Protein AF-A0A1F4XLI5-F1 (afdb_monomer_lite)

Sequence (59 aa):
MSKSKKKEIEPISEKFCWHPYKLQKLNLQQFIKVVNKILNDELEILDIREEKGRGDETL

Foldseek 3Di:
DDDPDPPPPDPPPPQAEDEVVVLVVDDPVVNVVVVVCCVVSSHHYDDPVPPPDDDDPDD

Radius of gyration: 17.89 Å; chains: 1; bounding box: 58×18×40 Å

Secondary structure (DSSP, 8-state):
---------------EEE-HHHHTTS-HH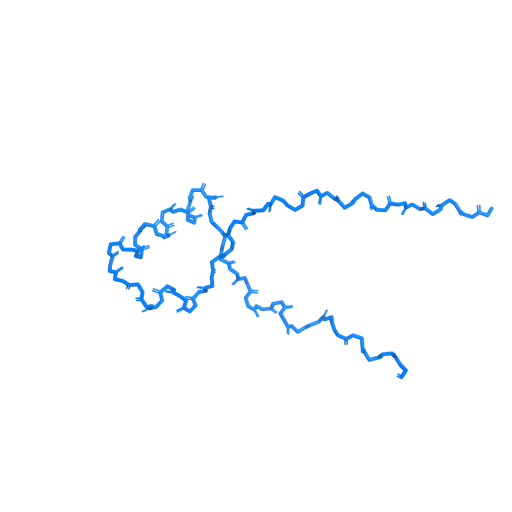HHHHHHHHHHTTSEEE--GGGSSS------

pLDDT: mean 70.78, std 17.5, range [42.66, 94.88]

Structure (mmCIF, N/CA/C/O backbone):
data_AF-A0A1F4XLI5-F1
#
_entry.id   AF-A0A1F4XLI5-F1
#
loop_
_atom_site.group_PDB
_atom_site.id
_atom_site.type_symbol
_atom_site.label_atom_id
_atom_site.label_alt_id
_atom_site.label_comp_id
_atom_site.label_asym_id
_atom_site.label_entity_id
_atom_site.label_seq_id
_atom_site.pdbx_PDB_ins_code
_atom_site.Cartn_x
_atom_site.Cartn_y
_atom_site.Cartn_z
_atom_site.occupancy
_atom_site.B_iso_or_equiv
_atom_site.auth_seq_id
_atom_site.auth_comp_id
_atom_site.auth_asym_id
_atom_site.auth_atom_id
_atom_site.pdbx_PDB_model_num
ATOM 1 N N . MET A 1 1 ? -47.476 16.327 -11.356 1.00 42.66 1 MET A N 1
ATOM 2 C CA . MET A 1 1 ? -46.262 16.395 -12.197 1.00 42.66 1 MET A CA 1
ATOM 3 C C . MET A 1 1 ? -45.053 16.365 -11.274 1.00 42.66 1 MET A C 1
ATOM 5 O O . MET A 1 1 ? -45.067 17.029 -10.245 1.00 42.66 1 MET A O 1
ATOM 9 N N . SER A 1 2 ? -44.119 15.467 -11.567 1.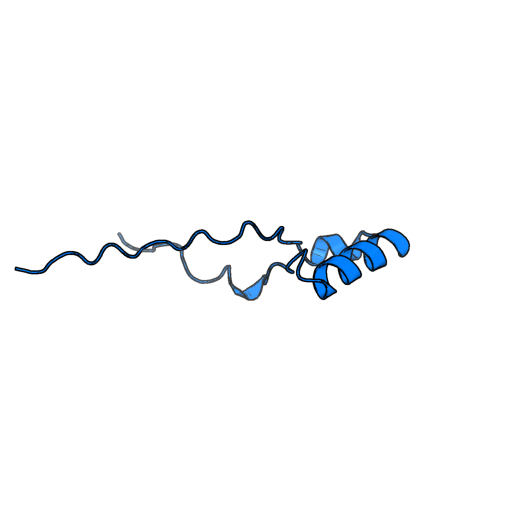00 44.94 2 SER A N 1
ATOM 10 C CA . SER A 1 2 ? -43.189 14.816 -10.639 1.00 44.94 2 SER A CA 1
ATOM 11 C C . SER A 1 2 ? -42.188 15.752 -9.951 1.00 44.94 2 SER A C 1
ATOM 13 O O . SER A 1 2 ? -41.557 16.585 -10.592 1.00 44.94 2 SER A O 1
ATOM 15 N N . LYS A 1 3 ? -42.016 15.576 -8.634 1.00 49.34 3 LYS A N 1
ATOM 16 C CA . LYS A 1 3 ? -40.982 16.240 -7.830 1.00 49.34 3 LYS A CA 1
ATOM 17 C C . LYS A 1 3 ? -39.625 15.613 -8.168 1.00 49.34 3 LYS A C 1
ATOM 19 O O . LYS A 1 3 ? -39.404 14.444 -7.857 1.00 49.34 3 LYS A O 1
ATOM 24 N N . SER A 1 4 ? -38.735 16.373 -8.803 1.00 52.31 4 SER A N 1
ATOM 25 C CA . SER A 1 4 ? -37.356 15.954 -9.070 1.00 52.31 4 SER A CA 1
ATOM 26 C C . SER A 1 4 ? -36.632 15.691 -7.752 1.00 52.31 4 SER A C 1
ATOM 28 O O . SER A 1 4 ? -36.347 16.605 -6.980 1.00 52.31 4 SER A O 1
ATOM 30 N N . LYS A 1 5 ? -36.376 14.412 -7.481 1.00 49.75 5 LYS A N 1
ATOM 31 C CA . LYS A 1 5 ? -35.634 13.929 -6.319 1.00 49.75 5 LYS A CA 1
ATOM 32 C C . LYS A 1 5 ? -34.169 14.330 -6.525 1.00 49.75 5 LYS A C 1
ATOM 34 O O . LYS A 1 5 ? -33.450 13.665 -7.266 1.00 49.75 5 LYS A O 1
ATOM 39 N N . LYS A 1 6 ? -33.752 15.462 -5.944 1.00 52.66 6 LYS A N 1
ATOM 40 C CA . LYS A 1 6 ? -32.332 15.823 -5.824 1.00 52.66 6 LYS A CA 1
ATOM 41 C C . LYS A 1 6 ? -31.653 14.657 -5.107 1.00 52.66 6 LYS A C 1
ATOM 43 O O . LYS A 1 6 ? -31.963 14.396 -3.951 1.00 52.66 6 LYS A O 1
ATOM 48 N N . LYS A 1 7 ? -30.807 13.912 -5.819 1.00 54.97 7 LYS A N 1
ATOM 49 C CA . LYS A 1 7 ? -29.883 12.970 -5.190 1.00 54.97 7 LYS A CA 1
ATOM 50 C C . LYS A 1 7 ? -28.934 13.828 -4.359 1.00 54.97 7 LYS A C 1
ATOM 52 O O . LYS A 1 7 ? -28.168 14.596 -4.935 1.00 54.97 7 LYS A O 1
ATOM 57 N N . GLU A 1 8 ? -29.068 13.773 -3.038 1.00 48.72 8 GLU A N 1
ATOM 58 C CA . GLU A 1 8 ? -28.008 14.203 -2.131 1.00 48.72 8 GLU A CA 1
ATOM 59 C C . GLU A 1 8 ? -26.758 13.430 -2.539 1.00 48.72 8 GLU A C 1
ATOM 61 O O . GLU A 1 8 ? -26.720 12.203 -2.482 1.00 48.72 8 GLU A O 1
ATOM 66 N N . ILE A 1 9 ? -25.791 14.153 -3.094 1.00 60.59 9 ILE A N 1
ATOM 67 C CA . ILE A 1 9 ? -24.455 13.631 -3.322 1.00 60.59 9 ILE A CA 1
ATOM 68 C C . ILE A 1 9 ? -23.858 13.620 -1.923 1.00 60.59 9 ILE A C 1
ATOM 70 O O . ILE A 1 9 ? -23.480 14.673 -1.410 1.00 60.59 9 ILE A O 1
ATOM 74 N N . GLU A 1 10 ? -23.897 12.461 -1.265 1.00 51.16 10 GLU A N 1
ATOM 75 C CA . GLU A 1 10 ? -23.169 12.268 -0.017 1.00 51.16 10 GLU A CA 1
ATOM 76 C C . GLU A 1 10 ? -21.719 12.713 -0.255 1.00 51.16 10 GLU A C 1
ATOM 78 O O . GLU A 1 10 ? -21.165 12.413 -1.321 1.00 51.16 10 GLU A O 1
ATOM 83 N N . PRO A 1 11 ? -21.111 13.478 0.667 1.00 48.34 11 PRO A N 1
ATOM 84 C CA . PRO A 1 11 ? -19.727 13.878 0.516 1.00 48.34 11 PRO A CA 1
ATOM 85 C C . PRO A 1 11 ? -18.906 12.595 0.489 1.00 48.34 11 PRO A C 1
ATOM 87 O O . PRO A 1 11 ? -18.777 11.910 1.504 1.00 48.34 11 PRO A O 1
ATOM 90 N N . ILE A 1 12 ? -18.401 12.247 -0.696 1.00 55.72 12 ILE A N 1
ATOM 91 C CA . ILE A 1 12 ? -17.384 11.218 -0.857 1.00 55.72 12 ILE A CA 1
ATOM 92 C C . ILE A 1 12 ? -16.281 11.664 0.090 1.00 55.72 12 ILE A C 1
ATOM 94 O O . ILE A 1 12 ? -15.669 12.709 -0.132 1.00 55.72 12 ILE A O 1
ATOM 98 N N . SER A 1 13 ? -16.124 10.946 1.207 1.00 50.19 13 SER A N 1
ATOM 99 C CA . SER A 1 13 ? -14.986 11.120 2.099 1.00 50.19 13 SER A CA 1
ATOM 100 C C . SER A 1 13 ? -13.770 11.199 1.188 1.00 50.19 13 SER A C 1
ATOM 102 O O . SER A 1 13 ? -13.602 10.308 0.354 1.00 50.19 13 SER A O 1
ATOM 104 N N . GLU A 1 14 ? -13.006 12.294 1.257 1.00 57.62 14 GLU A N 1
ATOM 105 C CA . GLU A 1 14 ? -11.772 12.484 0.489 1.00 57.62 14 GLU A CA 1
ATOM 106 C C . GLU A 1 14 ? -10.728 11.481 0.999 1.00 57.62 14 GLU A C 1
ATOM 108 O O . GLU A 1 14 ? -9.705 11.832 1.585 1.00 57.62 14 GLU A O 1
ATOM 113 N N . LYS A 1 15 ? -11.019 10.189 0.850 1.00 60.53 15 LYS A N 1
ATOM 114 C CA . LYS A 1 15 ? -10.087 9.122 1.117 1.00 60.53 15 LYS A CA 1
ATOM 115 C C . LYS A 1 15 ? -8.965 9.324 0.121 1.00 60.53 15 LYS A C 1
ATOM 117 O O . LYS A 1 15 ? -9.169 9.456 -1.086 1.00 60.53 15 LYS A O 1
ATOM 122 N N . PHE A 1 16 ? -7.758 9.437 0.649 1.00 69.56 16 PHE A N 1
ATOM 123 C CA . PHE A 1 16 ? -6.580 9.601 -0.176 1.00 69.56 16 PHE A CA 1
ATOM 124 C C . PHE A 1 16 ? -6.362 8.296 -0.947 1.00 69.56 16 PHE A C 1
ATOM 126 O O . PHE A 1 16 ? -5.909 7.294 -0.393 1.00 69.56 16 PHE A O 1
ATOM 133 N N . CYS A 1 17 ? -6.703 8.301 -2.233 1.00 75.25 17 CYS A N 1
ATOM 134 C CA . CYS A 1 17 ? -6.550 7.124 -3.073 1.00 75.25 17 CYS A CA 1
ATOM 135 C C . CYS A 1 17 ? -5.105 6.989 -3.577 1.00 75.25 17 CYS A C 1
ATOM 137 O O . CYS A 1 17 ? -4.488 7.936 -4.078 1.00 75.25 17 CYS A O 1
ATOM 139 N N . TRP A 1 18 ? -4.552 5.785 -3.479 1.00 80.88 18 TRP A N 1
ATOM 140 C CA . TRP A 1 18 ? -3.194 5.449 -3.871 1.00 80.88 18 TRP A CA 1
ATOM 141 C C . TRP A 1 18 ? -3.188 4.575 -5.122 1.00 80.88 18 TRP A C 1
ATOM 143 O O . TRP A 1 18 ? -3.820 3.523 -5.187 1.00 80.88 18 TRP A O 1
ATOM 153 N N . HIS A 1 19 ? -2.420 4.984 -6.128 1.00 82.44 19 HIS A N 1
ATOM 154 C CA . HIS A 1 19 ? -2.298 4.217 -7.364 1.00 82.44 19 HIS A CA 1
ATOM 155 C C . HIS A 1 19 ? -1.409 2.979 -7.145 1.00 82.44 19 HIS A C 1
ATOM 157 O O . HIS A 1 19 ? -0.267 3.140 -6.701 1.00 82.44 19 HIS A O 1
ATOM 163 N N . PRO A 1 20 ? -1.825 1.754 -7.519 1.00 80.44 20 PRO A N 1
ATOM 164 C CA . PRO A 1 20 ? -1.041 0.551 -7.221 1.00 80.44 20 PRO A CA 1
ATOM 165 C C . PRO A 1 20 ? 0.328 0.526 -7.926 1.00 80.44 20 PRO A C 1
ATOM 167 O O . PRO A 1 20 ? 1.310 0.107 -7.324 1.00 80.44 20 PRO A O 1
ATOM 170 N N . TYR A 1 21 ? 0.470 1.090 -9.134 1.00 82.25 21 TYR A N 1
ATOM 171 C CA . TYR A 1 21 ? 1.787 1.266 -9.778 1.00 82.25 21 TYR A CA 1
ATOM 172 C C . TYR A 1 21 ? 2.772 2.130 -8.977 1.00 82.25 21 TYR A C 1
ATOM 174 O O . TYR A 1 21 ? 3.984 1.977 -9.128 1.00 82.25 21 TYR A O 1
ATOM 182 N N . LYS A 1 22 ? 2.295 3.025 -8.100 1.00 82.88 22 LYS A N 1
ATOM 183 C CA . LYS A 1 22 ? 3.190 3.783 -7.216 1.00 82.88 22 LYS A CA 1
ATOM 184 C C . LYS A 1 22 ? 3.803 2.892 -6.135 1.00 82.88 22 LYS A C 1
ATOM 186 O O . LYS A 1 22 ? 4.914 3.193 -5.722 1.00 82.88 22 LYS A O 1
ATOM 191 N N . LEU A 1 23 ? 3.147 1.796 -5.725 1.00 83.19 23 LEU A N 1
ATOM 192 C CA . LEU A 1 23 ? 3.684 0.849 -4.732 1.00 83.19 23 LEU A CA 1
ATOM 193 C C . LEU A 1 23 ? 4.957 0.155 -5.223 1.00 83.19 23 LEU A C 1
ATOM 195 O O . LEU A 1 23 ? 5.878 -0.048 -4.441 1.00 83.19 23 LEU A O 1
ATOM 199 N N . GLN A 1 24 ? 5.035 -0.150 -6.521 1.00 85.44 24 GLN A N 1
ATOM 200 C CA . GLN A 1 24 ? 6.186 -0.832 -7.127 1.00 85.44 24 GLN A CA 1
ATOM 201 C C . GLN A 1 24 ? 7.478 -0.004 -7.079 1.00 85.44 24 GLN A C 1
ATOM 203 O O . GLN A 1 24 ? 8.568 -0.561 -7.141 1.00 85.44 24 GLN A O 1
ATOM 208 N N . LYS A 1 25 ? 7.362 1.326 -6.988 1.00 88.00 25 LYS A N 1
ATOM 209 C CA . LYS A 1 25 ? 8.504 2.252 -6.960 1.00 88.00 25 LYS A CA 1
ATOM 210 C C . LYS A 1 25 ? 8.971 2.587 -5.542 1.00 88.00 25 LYS A C 1
ATOM 212 O O . LYS A 1 25 ? 9.948 3.316 -5.388 1.00 88.00 25 LYS A O 1
ATOM 217 N N . LEU A 1 26 ? 8.262 2.114 -4.516 1.00 89.69 26 LEU A N 1
ATOM 218 C CA . LEU A 1 26 ? 8.599 2.392 -3.125 1.00 89.69 26 LEU A CA 1
ATOM 219 C C . LEU A 1 26 ? 9.742 1.495 -2.663 1.00 89.69 26 LEU A C 1
ATOM 221 O O . LEU A 1 26 ? 9.811 0.316 -3.003 1.00 89.69 26 LEU A O 1
ATOM 225 N N . ASN A 1 27 ? 10.607 2.042 -1.816 1.00 93.75 27 ASN A N 1
ATOM 226 C CA . ASN A 1 27 ? 11.506 1.203 -1.034 1.00 93.75 27 ASN A CA 1
ATOM 227 C C . ASN A 1 27 ? 10.731 0.464 0.073 1.00 93.75 27 ASN A C 1
ATOM 229 O O . ASN A 1 27 ? 9.593 0.811 0.392 1.00 93.75 27 ASN A O 1
ATOM 233 N N . LEU A 1 28 ? 11.364 -0.534 0.695 1.00 93.00 28 LEU A N 1
ATOM 234 C CA . LEU A 1 28 ? 10.717 -1.398 1.688 1.00 93.00 28 LEU A CA 1
ATOM 235 C C . LEU A 1 28 ? 10.041 -0.615 2.827 1.00 93.00 28 LEU A C 1
ATOM 237 O O . LEU A 1 28 ? 8.899 -0.897 3.179 1.00 93.00 28 LEU A O 1
ATOM 241 N N . GLN A 1 29 ? 10.710 0.398 3.385 1.00 94.88 29 GLN A N 1
ATOM 242 C CA . GLN A 1 29 ? 10.151 1.180 4.492 1.00 94.88 29 GLN A CA 1
ATOM 243 C C . GLN A 1 29 ? 8.941 2.016 4.066 1.00 94.88 29 GLN A C 1
ATOM 245 O O . GLN A 1 29 ? 7.966 2.126 4.808 1.00 94.88 29 GLN A O 1
ATOM 250 N N . GLN A 1 30 ? 8.994 2.617 2.878 1.00 90.94 30 GLN A N 1
ATOM 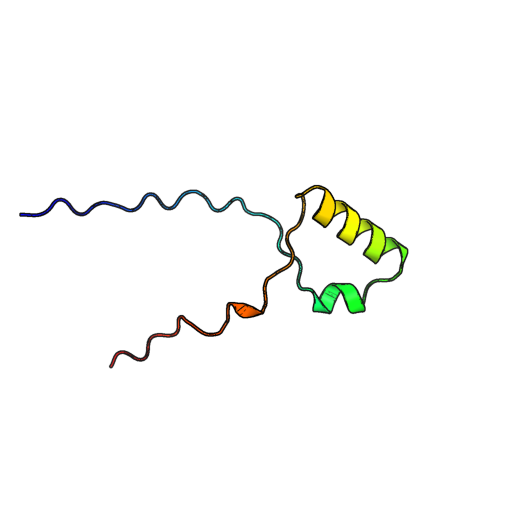251 C CA . GLN A 1 30 ? 7.876 3.375 2.323 1.00 90.94 30 GLN A CA 1
ATOM 252 C C . GLN A 1 30 ? 6.701 2.461 1.980 1.00 90.94 30 GLN A C 1
ATOM 254 O O . GLN A 1 30 ? 5.561 2.811 2.272 1.00 90.94 30 GLN A O 1
ATOM 259 N N . PHE A 1 31 ? 6.977 1.284 1.418 1.00 90.62 31 PHE A N 1
ATOM 260 C CA . PHE A 1 31 ? 5.966 0.281 1.109 1.00 90.62 31 PHE A CA 1
ATOM 261 C C . PHE A 1 31 ? 5.214 -0.144 2.371 1.00 90.62 31 PHE A C 1
ATOM 263 O O . PHE A 1 31 ? 3.992 -0.042 2.407 1.00 90.62 31 PHE A O 1
ATOM 270 N N . ILE A 1 32 ? 5.935 -0.503 3.440 1.00 92.69 32 ILE A N 1
ATOM 271 C CA . ILE A 1 32 ? 5.331 -0.877 4.728 1.00 92.69 32 ILE A CA 1
ATOM 272 C C . ILE A 1 32 ? 4.454 0.258 5.275 1.00 92.69 32 ILE A C 1
ATOM 274 O O . 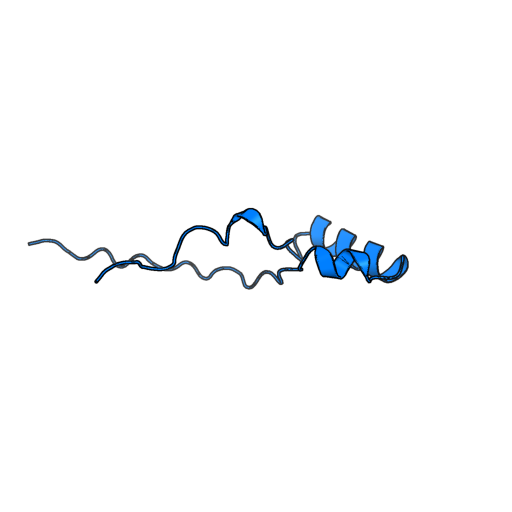ILE A 1 32 ? 3.332 0.011 5.709 1.00 92.69 32 ILE A O 1
ATOM 278 N N . LYS A 1 33 ? 4.918 1.515 5.212 1.00 91.38 33 LYS A N 1
ATOM 279 C CA . LYS A 1 33 ? 4.123 2.673 5.655 1.00 91.38 33 LYS A CA 1
ATOM 280 C C . LYS A 1 33 ? 2.821 2.820 4.872 1.00 91.38 33 LYS A C 1
ATOM 282 O O . LYS A 1 33 ? 1.785 3.070 5.478 1.00 91.38 33 LYS A O 1
ATOM 287 N N . VAL A 1 34 ? 2.872 2.698 3.546 1.00 88.81 34 VAL A N 1
ATOM 288 C CA . VAL A 1 34 ? 1.682 2.842 2.697 1.00 88.81 34 VAL A CA 1
ATOM 289 C C . VAL A 1 34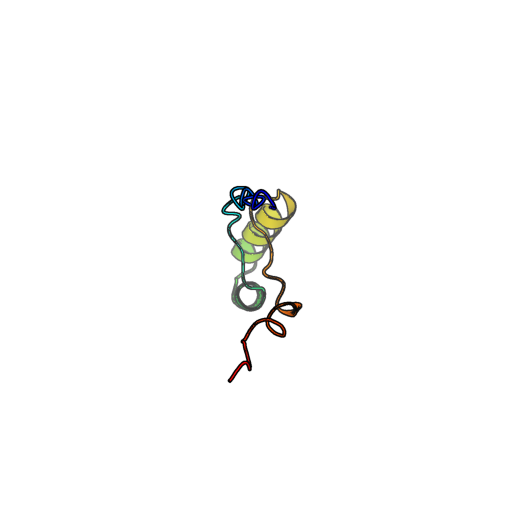 ? 0.719 1.676 2.913 1.00 88.81 34 VAL A C 1
ATOM 291 O O . VAL A 1 34 ? -0.471 1.914 3.071 1.00 88.81 34 VAL A O 1
ATOM 294 N N . VAL A 1 35 ? 1.219 0.442 3.007 1.00 88.31 35 VAL A N 1
ATOM 295 C CA . VAL A 1 35 ? 0.386 -0.736 3.298 1.00 88.31 35 VAL A CA 1
ATOM 296 C C . VAL A 1 35 ? -0.290 -0.613 4.661 1.00 88.31 35 VAL A C 1
ATOM 298 O O . VAL A 1 35 ? -1.489 -0.838 4.747 1.00 88.31 35 VAL A O 1
ATOM 301 N N . ASN A 1 36 ? 0.423 -0.185 5.705 1.00 92.56 36 ASN A N 1
ATOM 302 C CA . ASN A 1 36 ? -0.185 0.014 7.025 1.00 92.56 36 ASN A CA 1
ATOM 303 C C . ASN A 1 36 ? -1.304 1.059 6.993 1.00 92.56 36 ASN A C 1
ATOM 305 O O . ASN A 1 36 ? -2.355 0.839 7.578 1.00 92.56 36 ASN A O 1
ATOM 309 N N . LYS A 1 37 ? -1.112 2.164 6.266 1.00 89.69 37 LYS A N 1
ATOM 310 C CA . LYS A 1 37 ? -2.165 3.169 6.082 1.00 89.69 37 LYS A CA 1
ATOM 311 C C . LYS A 1 37 ? -3.379 2.622 5.332 1.00 89.69 37 LYS A C 1
ATOM 313 O O . LYS A 1 37 ? -4.499 2.980 5.669 1.00 89.69 37 LYS A O 1
ATOM 318 N N . ILE A 1 38 ? -3.164 1.747 4.348 1.00 88.44 38 ILE A N 1
ATOM 319 C CA . ILE A 1 38 ? -4.259 1.065 3.644 1.00 88.44 38 ILE A CA 1
ATOM 320 C C . ILE A 1 38 ? -5.014 0.133 4.599 1.00 88.44 38 ILE A C 1
ATOM 322 O O . ILE A 1 38 ? -6.238 0.135 4.627 1.00 88.44 38 ILE A O 1
ATOM 326 N N . LEU A 1 39 ? -4.292 -0.630 5.423 1.00 88.56 39 LEU A N 1
ATOM 327 C CA . LEU A 1 39 ? -4.890 -1.535 6.410 1.00 88.56 39 LEU A CA 1
ATOM 328 C C . LEU A 1 39 ? -5.628 -0.798 7.540 1.00 88.56 39 LEU A C 1
ATOM 330 O O . LEU A 1 39 ? -6.545 -1.363 8.126 1.00 88.56 39 LEU A O 1
ATOM 334 N N . ASN A 1 40 ? -5.244 0.446 7.831 1.00 90.12 40 ASN A N 1
ATOM 335 C CA . ASN A 1 40 ? -5.899 1.316 8.809 1.00 90.12 40 ASN A CA 1
ATOM 336 C C . ASN A 1 40 ? -7.068 2.132 8.223 1.00 90.12 40 ASN A C 1
ATOM 338 O O . ASN A 1 40 ? -7.568 3.024 8.906 1.00 90.12 40 ASN A O 1
ATOM 342 N N . ASP A 1 41 ? -7.477 1.882 6.973 1.00 84.69 41 ASP A N 1
ATOM 343 C CA . ASP A 1 41 ? -8.515 2.660 6.269 1.00 84.69 41 ASP A CA 1
ATOM 344 C C . ASP A 1 41 ? -8.160 4.160 6.081 1.00 84.69 41 ASP A C 1
ATOM 346 O O . ASP A 1 41 ? -9.012 4.985 5.755 1.00 84.69 41 ASP A O 1
ATOM 350 N N . GLU A 1 42 ? -6.884 4.538 6.256 1.00 85.25 42 GLU A N 1
ATOM 351 C CA . GLU A 1 42 ? -6.383 5.906 6.034 1.00 85.25 42 GLU A CA 1
ATOM 352 C C . GLU A 1 42 ? -6.119 6.194 4.544 1.00 85.25 42 GLU A C 1
ATOM 354 O O . GLU A 1 42 ? -6.098 7.351 4.119 1.00 85.25 42 GLU A O 1
ATOM 359 N N . LEU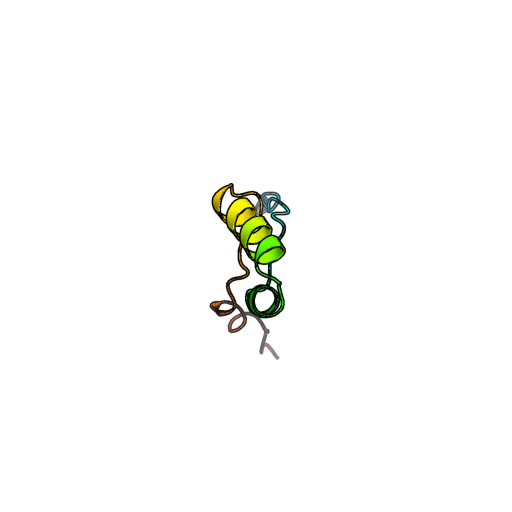 A 1 43 ? -5.865 5.146 3.754 1.00 84.56 43 LEU A N 1
ATOM 360 C CA . LEU A 1 43 ? -5.659 5.192 2.307 1.00 84.56 43 LEU A CA 1
ATOM 361 C C . LEU A 1 43 ? -6.484 4.096 1.636 1.00 84.56 43 LEU A C 1
ATOM 363 O O . LEU A 1 43 ? -6.564 2.982 2.141 1.00 84.56 43 LEU A O 1
ATOM 367 N N . GLU A 1 44 ? -6.991 4.364 0.441 1.00 84.31 44 GLU A N 1
ATOM 368 C CA . GLU A 1 44 ? -7.592 3.328 -0.404 1.00 84.31 44 GLU A CA 1
ATOM 369 C C . GLU A 1 44 ? -6.721 3.067 -1.625 1.00 84.31 44 GLU A C 1
ATOM 371 O O . GLU A 1 44 ? -6.042 3.964 -2.120 1.00 84.31 44 GLU A O 1
ATOM 376 N N . ILE A 1 45 ? -6.709 1.835 -2.131 1.00 84.44 45 ILE A N 1
ATOM 377 C CA . ILE A 1 45 ? -6.068 1.553 -3.417 1.00 84.44 45 ILE A CA 1
ATOM 378 C C . ILE A 1 45 ? -7.056 1.925 -4.519 1.00 84.44 45 ILE A C 1
ATOM 380 O O . ILE A 1 45 ? -8.195 1.469 -4.503 1.00 84.44 45 ILE A O 1
ATOM 384 N N . LEU A 1 46 ? -6.605 2.716 -5.496 1.00 81.75 46 LEU A N 1
ATOM 385 C CA . LEU A 1 46 ? -7.384 2.979 -6.705 1.00 81.75 46 LEU A CA 1
ATOM 386 C C . LEU A 1 46 ? -7.684 1.658 -7.418 1.00 81.75 46 LEU A C 1
ATOM 388 O O . LEU A 1 46 ? -6.753 0.979 -7.871 1.00 81.75 46 LEU A O 1
ATOM 392 N N . ASP A 1 47 ? -8.965 1.318 -7.550 1.00 72.50 47 ASP A N 1
ATOM 393 C CA . ASP A 1 47 ? -9.381 0.199 -8.385 1.00 72.50 47 ASP A CA 1
ATOM 394 C C . ASP A 1 47 ? -9.316 0.618 -9.860 1.00 72.50 47 ASP A C 1
ATOM 396 O O . ASP A 1 47 ? -10.144 1.368 -10.371 1.00 72.50 47 ASP A O 1
ATOM 400 N N . ILE A 1 48 ? -8.287 0.143 -10.566 1.00 65.94 48 ILE A N 1
ATOM 401 C CA . ILE A 1 48 ? -8.065 0.461 -11.988 1.00 65.94 48 ILE A CA 1
ATOM 402 C C . ILE A 1 48 ? -9.120 -0.228 -12.880 1.00 65.94 48 ILE A C 1
ATOM 404 O O . ILE A 1 48 ? -9.184 0.013 -14.085 1.00 65.94 48 ILE A O 1
ATOM 408 N N . ARG A 1 49 ? -9.970 -1.100 -12.322 1.00 63.44 49 ARG A N 1
ATOM 409 C CA . ARG A 1 49 ? -10.986 -1.829 -13.091 1.00 63.44 49 ARG A CA 1
ATOM 410 C C . ARG A 1 49 ? -12.174 -0.961 -13.519 1.00 63.44 49 ARG A C 1
ATOM 412 O O . ARG A 1 49 ? -12.907 -1.390 -14.407 1.00 63.44 49 ARG A O 1
ATOM 419 N N . GLU A 1 50 ? -12.344 0.242 -12.966 1.00 53.50 50 GLU A N 1
ATOM 420 C CA . GLU A 1 50 ? -13.506 1.106 -13.244 1.00 53.50 50 GLU A CA 1
ATOM 421 C C . GLU A 1 50 ? -13.302 2.186 -14.324 1.00 53.50 50 GLU A C 1
ATOM 423 O O . GLU A 1 50 ? -14.237 2.922 -14.629 1.00 53.50 50 GLU A O 1
ATOM 428 N N . GLU A 1 51 ? -12.154 2.256 -15.006 1.00 51.72 51 GLU A N 1
ATOM 429 C CA . GLU A 1 51 ? -11.959 3.220 -16.111 1.00 51.72 51 GLU A CA 1
ATOM 430 C C . GLU A 1 51 ? -12.400 2.677 -17.491 1.00 51.72 51 GLU A C 1
ATOM 432 O O . GLU A 1 51 ? -11.862 3.022 -18.541 1.00 51.72 51 GLU A O 1
ATOM 437 N N . LYS A 1 52 ? -13.408 1.796 -17.512 1.00 50.34 52 LYS A N 1
ATOM 438 C CA . LYS A 1 52 ? -14.142 1.400 -18.726 1.00 50.34 52 LYS A CA 1
ATOM 439 C C . LYS A 1 52 ? -15.645 1.478 -18.467 1.00 50.34 52 LYS A C 1
ATOM 441 O O . LYS A 1 52 ? -16.309 0.458 -18.318 1.00 50.34 52 LYS A O 1
ATOM 446 N N . GLY A 1 53 ? -16.197 2.690 -18.427 1.00 54.56 53 GLY A N 1
ATOM 447 C CA . GLY A 1 53 ? -17.655 2.830 -18.413 1.00 54.56 53 GLY A CA 1
ATOM 448 C C . GLY A 1 53 ? -18.234 4.170 -17.982 1.00 54.56 53 GLY A C 1
ATOM 449 O O . GLY A 1 53 ? -19.152 4.164 -17.167 1.00 54.56 53 GLY A O 1
ATOM 450 N N . ARG A 1 54 ? -17.748 5.304 -18.508 1.00 54.81 54 ARG A N 1
ATOM 451 C CA . ARG A 1 54 ? -18.529 6.559 -18.579 1.00 54.81 54 ARG A CA 1
ATOM 452 C C . ARG A 1 54 ? -17.822 7.616 -19.434 1.00 54.81 54 ARG A C 1
ATOM 454 O O . ARG A 1 54 ? -17.261 8.582 -18.937 1.00 54.81 54 ARG A O 1
ATOM 461 N N . GLY A 1 55 ? -17.845 7.394 -20.741 1.00 48.56 55 GLY A N 1
ATOM 462 C CA . GLY A 1 55 ? -17.650 8.437 -21.739 1.00 48.56 55 GLY A CA 1
ATOM 463 C C . GLY A 1 55 ? -18.799 8.315 -22.724 1.00 48.56 55 GLY A C 1
ATOM 464 O O . GLY A 1 55 ? -18.835 7.352 -23.481 1.00 48.56 55 GLY A O 1
ATOM 465 N N . ASP A 1 56 ? -19.764 9.222 -22.604 1.00 53.19 56 ASP A N 1
ATOM 466 C CA . ASP A 1 56 ? -20.861 9.478 -23.532 1.00 53.19 56 ASP A CA 1
ATOM 467 C C . ASP A 1 56 ? -20.425 9.344 -25.002 1.00 53.19 56 ASP A C 1
ATOM 469 O O . ASP A 1 56 ? -19.684 10.181 -25.512 1.00 53.19 56 ASP A O 1
ATOM 473 N N . GLU A 1 57 ? -20.939 8.329 -25.695 1.00 52.62 57 GLU A N 1
ATOM 474 C CA . GLU A 1 57 ? -21.180 8.398 -27.136 1.00 52.62 57 GLU A CA 1
ATOM 475 C C . GLU A 1 57 ? -22.683 8.645 -27.297 1.00 52.62 57 GLU A C 1
ATOM 477 O O . GLU A 1 57 ? -23.480 7.734 -27.522 1.00 52.62 57 GLU A O 1
ATOM 482 N N . THR A 1 58 ? -23.080 9.898 -27.072 1.00 53.09 58 THR A N 1
ATOM 483 C CA . THR A 1 58 ? -24.395 10.395 -27.464 1.00 53.09 58 THR A CA 1
ATOM 484 C C . THR A 1 58 ? -24.196 11.633 -28.335 1.00 53.09 58 THR A C 1
ATOM 486 O O . THR A 1 58 ? -23.815 12.682 -27.820 1.00 53.09 58 THR A O 1
ATOM 489 N N . LEU A 1 59 ? -24.538 11.459 -29.620 1.00 43.62 59 LEU A N 1
ATOM 490 C CA . LEU A 1 59 ? -24.639 12.420 -30.737 1.00 43.62 59 LEU A CA 1
ATOM 491 C C . LEU A 1 59 ? -23.348 12.786 -31.483 1.00 43.62 59 LEU A C 1
ATOM 493 O O . LEU A 1 59 ? -22.523 13.558 -30.954 1.00 43.62 59 LEU A O 1
#